Protein AF-A0A967IR09-F1 (afdb_monomer_lite)

pLDDT: mean 95.24, std 4.15, range [73.0, 98.25]

Structure (mmCIF, N/CA/C/O backbone):
data_AF-A0A967IR09-F1
#
_entry.id   AF-A0A967IR09-F1
#
loop_
_atom_site.group_PDB
_atom_site.id
_atom_site.type_symbol
_atom_site.label_atom_id
_atom_site.label_alt_id
_atom_site.label_comp_id
_atom_site.label_asym_id
_atom_site.label_entity_id
_atom_site.label_seq_id
_atom_site.pdbx_PDB_ins_code
_atom_site.Cartn_x
_atom_site.Cartn_y
_atom_site.Cartn_z
_atom_site.occupancy
_atom_site.B_iso_or_equiv
_atom_site.auth_seq_id
_atom_site.auth_comp_id
_atom_site.auth_asym_id
_atom_site.auth_atom_id
_atom_site.pdbx_PDB_model_num
ATOM 1 N N . ASN A 1 1 ? -6.097 0.263 20.865 1.00 73.00 1 ASN A N 1
ATOM 2 C CA . ASN A 1 1 ? -6.679 1.511 21.414 1.00 73.00 1 ASN A CA 1
ATOM 3 C C . ASN A 1 1 ? -7.750 2.145 20.522 1.00 73.00 1 ASN A C 1
ATOM 5 O O . ASN A 1 1 ? -8.179 3.240 20.850 1.00 73.00 1 ASN A O 1
ATOM 9 N N . GLY A 1 2 ? -8.190 1.507 19.422 1.00 84.62 2 GLY A N 1
ATOM 10 C CA . GLY A 1 2 ? -9.190 2.101 18.515 1.00 84.62 2 GLY A CA 1
ATOM 11 C C . GLY A 1 2 ? -8.729 3.387 17.815 1.00 84.62 2 GLY A C 1
ATOM 12 O O . GLY A 1 2 ? -9.558 4.149 17.343 1.00 84.62 2 GLY A O 1
ATOM 13 N N . GLN A 1 3 ? -7.420 3.653 17.800 1.00 92.25 3 GLN A N 1
ATOM 14 C CA . GLN A 1 3 ? -6.824 4.803 17.121 1.00 92.25 3 GLN A CA 1
ATOM 15 C C . GLN A 1 3 ? -6.500 4.432 15.672 1.00 92.25 3 GLN A C 1
ATOM 17 O O . GLN A 1 3 ? -6.181 3.271 15.406 1.00 92.25 3 GLN A O 1
ATOM 22 N N . GLN A 1 4 ? -6.530 5.424 14.781 1.00 96.69 4 GLN A N 1
ATOM 23 C CA . GLN A 1 4 ? -6.185 5.262 13.371 1.00 96.69 4 GLN A CA 1
ATOM 24 C C . GLN A 1 4 ? -4.788 4.658 13.187 1.00 96.69 4 GLN A C 1
ATOM 26 O O . GLN A 1 4 ? -3.802 5.121 13.773 1.00 96.69 4 GLN A O 1
ATOM 31 N N . VAL A 1 5 ? -4.695 3.644 12.332 1.00 97.75 5 VAL A N 1
ATOM 32 C CA . VAL A 1 5 ? -3.437 3.009 11.946 1.00 97.75 5 VAL A CA 1
ATOM 33 C C . VAL A 1 5 ? -2.859 3.757 10.751 1.00 97.75 5 VAL A C 1
ATOM 35 O O . VAL A 1 5 ? -3.436 3.761 9.669 1.00 97.75 5 VAL A O 1
ATOM 38 N N . ASN A 1 6 ? -1.704 4.386 10.949 1.00 97.81 6 ASN A N 1
ATOM 39 C CA . ASN A 1 6 ? -0.992 5.106 9.898 1.00 97.81 6 ASN A CA 1
ATOM 40 C C . ASN A 1 6 ? 0.074 4.193 9.283 1.00 97.81 6 ASN A C 1
ATOM 42 O O . ASN A 1 6 ? 0.954 3.705 9.991 1.00 97.81 6 ASN A O 1
ATOM 46 N N . ILE A 1 7 ? -0.009 3.965 7.976 1.00 97.88 7 ILE A N 1
ATOM 47 C CA . ILE A 1 7 ? 0.843 3.038 7.225 1.00 97.88 7 ILE A CA 1
ATOM 48 C C . ILE A 1 7 ? 1.571 3.833 6.146 1.00 97.88 7 ILE A C 1
ATOM 50 O O . ILE A 1 7 ? 0.957 4.652 5.477 1.00 97.88 7 ILE A O 1
ATOM 54 N N . LEU A 1 8 ? 2.867 3.594 5.954 1.00 98.00 8 LEU A N 1
ATOM 55 C CA . LEU A 1 8 ? 3.609 4.110 4.805 1.00 98.00 8 LEU A CA 1
ATOM 56 C C . LEU A 1 8 ? 4.013 2.941 3.909 1.00 98.00 8 LEU A C 1
ATOM 58 O O . LEU A 1 8 ? 4.575 1.960 4.395 1.00 98.00 8 LEU A O 1
ATOM 62 N N . THR A 1 9 ? 3.721 3.046 2.615 1.00 97.69 9 THR A N 1
ATOM 63 C CA . THR A 1 9 ? 4.098 2.055 1.603 1.00 97.69 9 THR A CA 1
ATOM 64 C C . THR A 1 9 ? 4.951 2.687 0.504 1.00 97.69 9 THR A C 1
ATOM 66 O O . THR A 1 9 ? 4.895 3.893 0.261 1.00 97.69 9 THR A O 1
ATOM 69 N N . HIS A 1 10 ? 5.749 1.849 -0.154 1.00 97.69 10 HIS A N 1
ATOM 70 C CA . HIS A 1 10 ? 6.702 2.226 -1.194 1.00 97.69 10 HIS A CA 1
ATOM 71 C C . HIS A 1 10 ? 6.391 1.467 -2.487 1.00 97.69 10 HIS A C 1
ATOM 73 O O . HIS A 1 10 ? 6.088 0.271 -2.446 1.00 97.69 10 HIS A O 1
ATOM 79 N N . CYS A 1 11 ? 6.547 2.124 -3.640 1.00 96.94 11 CYS A N 1
ATOM 80 C CA . CYS A 1 11 ? 6.319 1.544 -4.967 1.00 96.94 11 CYS A CA 1
ATOM 81 C C . CYS A 1 11 ? 4.860 1.096 -5.188 1.00 96.94 11 CYS A C 1
ATOM 83 O O . CYS A 1 11 ? 3.917 1.661 -4.632 1.00 96.94 11 CYS A O 1
ATOM 85 N N . ASN A 1 12 ? 4.665 0.100 -6.054 1.00 96.88 12 ASN A N 1
ATOM 86 C CA . ASN A 1 12 ? 3.418 -0.627 -6.219 1.00 96.88 12 ASN A CA 1
ATOM 87 C C . ASN A 1 12 ? 3.622 -2.101 -5.875 1.00 96.88 12 ASN A C 1
ATOM 89 O O . ASN A 1 12 ? 4.430 -2.788 -6.494 1.00 96.88 12 ASN A O 1
ATOM 93 N N . ALA A 1 13 ? 2.866 -2.564 -4.885 1.00 95.94 13 ALA A N 1
ATOM 94 C CA . ALA A 1 13 ? 2.853 -3.943 -4.408 1.00 95.94 13 ALA A CA 1
ATOM 95 C C . ALA A 1 13 ? 1.408 -4.464 -4.311 1.00 95.94 13 ALA A C 1
ATOM 97 O O . ALA A 1 13 ? 1.060 -5.200 -3.382 1.00 95.94 13 ALA A O 1
ATOM 98 N N . GLY A 1 14 ? 0.555 -3.991 -5.224 1.00 94.81 14 GLY A N 1
ATOM 99 C CA . GLY A 1 14 ? -0.855 -4.360 -5.343 1.00 94.81 14 GLY A CA 1
ATOM 100 C C . GLY A 1 14 ? -1.109 -5.258 -6.546 1.00 94.81 14 GLY A C 1
ATOM 101 O O . GLY A 1 14 ? -0.195 -5.908 -7.056 1.00 94.81 14 GLY A O 1
ATOM 102 N N . TRP A 1 15 ? -2.348 -5.251 -7.030 1.00 93.75 15 TRP A N 1
ATOM 103 C CA . TRP A 1 15 ? -2.792 -6.101 -8.141 1.00 93.75 15 TRP A CA 1
ATOM 104 C C . TRP A 1 15 ? -2.043 -5.852 -9.464 1.00 93.75 15 TRP A C 1
ATOM 106 O O . TRP A 1 15 ? -2.012 -6.692 -10.358 1.00 93.75 15 TRP A O 1
ATOM 116 N N . LEU A 1 16 ? -1.406 -4.688 -9.615 1.00 93.62 16 LEU A N 1
ATOM 117 C CA . LEU A 1 16 ? -0.586 -4.386 -10.792 1.00 93.62 16 LEU A CA 1
ATOM 118 C C . LEU A 1 16 ? 0.819 -5.009 -10.722 1.00 93.62 16 LEU A C 1
ATOM 120 O O . LEU A 1 16 ? 1.506 -5.071 -11.739 1.00 93.62 16 LEU A O 1
ATOM 124 N N . ALA A 1 17 ? 1.236 -5.492 -9.550 1.00 93.25 17 ALA A N 1
ATOM 125 C CA . ALA A 1 17 ? 2.520 -6.155 -9.332 1.00 93.25 17 ALA A CA 1
ATOM 126 C C . ALA A 1 17 ? 2.387 -7.670 -9.079 1.00 93.25 17 ALA A C 1
ATOM 128 O O . ALA A 1 17 ? 3.359 -8.403 -9.256 1.00 93.25 17 ALA A O 1
ATOM 129 N N . CYS A 1 18 ? 1.216 -8.147 -8.649 1.00 94.62 18 CYS A N 1
ATOM 130 C CA . CYS A 1 18 ? 0.923 -9.539 -8.284 1.00 94.62 18 CYS A CA 1
ATOM 131 C C . CYS A 1 18 ? -0.559 -9.859 -8.543 1.00 94.62 18 CYS A C 1
ATOM 133 O O . CYS A 1 18 ? -1.337 -8.965 -8.844 1.00 94.62 18 CYS A O 1
ATOM 135 N N . ILE A 1 19 ? -0.975 -11.121 -8.405 1.00 93.06 19 ILE A N 1
ATOM 136 C CA . ILE A 1 19 ? -2.403 -11.469 -8.472 1.00 93.06 19 ILE A CA 1
ATOM 137 C C . ILE A 1 19 ? -3.172 -10.936 -7.249 1.00 93.06 19 ILE A C 1
ATOM 139 O O . ILE A 1 19 ? -2.621 -10.842 -6.152 1.00 93.06 19 ILE A O 1
ATOM 143 N N . GLU A 1 20 ? -4.451 -10.620 -7.454 1.00 91.12 20 GLU A N 1
ATOM 144 C CA . GLU A 1 20 ? -5.406 -10.170 -6.432 1.00 91.12 20 GLU A CA 1
ATOM 145 C C . GLU A 1 20 ? -4.885 -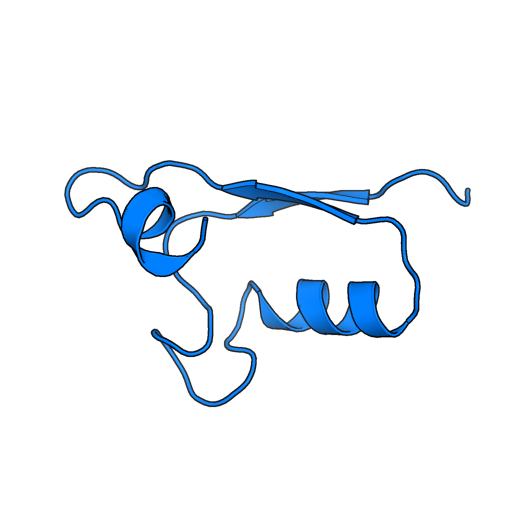8.992 -5.587 1.00 91.12 20 GLU A C 1
ATOM 147 O O . GLU A 1 20 ? -4.452 -7.975 -6.119 1.00 91.12 20 GLU A O 1
ATOM 152 N N . HIS A 1 21 ? -4.928 -9.090 -4.258 1.00 90.44 21 HIS A N 1
ATOM 153 C CA . HIS A 1 21 ? -4.627 -7.977 -3.354 1.00 90.44 21 HIS A CA 1
ATOM 154 C C . HIS A 1 21 ? -3.132 -7.631 -3.248 1.00 90.44 21 HIS A C 1
ATOM 156 O O . HIS A 1 21 ? -2.753 -6.722 -2.511 1.00 90.44 21 HIS A O 1
ATOM 162 N N . GLY A 1 22 ? -2.267 -8.325 -3.986 1.00 95.06 22 GLY A N 1
ATOM 163 C CA . GLY A 1 22 ? -0.834 -8.076 -3.983 1.00 95.06 22 GLY A CA 1
ATOM 164 C C . GLY A 1 22 ? -0.126 -8.617 -2.743 1.00 95.06 22 GLY A C 1
ATOM 165 O O . GLY A 1 22 ? -0.457 -9.684 -2.235 1.00 95.06 22 GLY A O 1
ATOM 166 N N . THR A 1 23 ? 0.898 -7.899 -2.277 1.00 96.00 23 THR A N 1
ATOM 167 C CA . THR A 1 23 ? 1.717 -8.302 -1.121 1.00 96.00 23 THR A CA 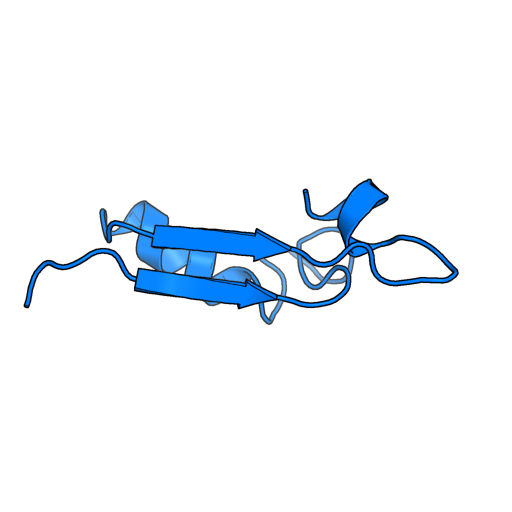1
ATOM 168 C C . THR A 1 23 ? 1.618 -7.277 0.001 1.00 96.00 23 THR A C 1
ATOM 170 O O . THR A 1 23 ? 0.783 -7.423 0.885 1.00 96.00 23 THR A O 1
ATOM 173 N N . ALA A 1 24 ? 2.410 -6.203 -0.035 1.00 95.62 24 ALA A N 1
ATOM 174 C CA . ALA A 1 24 ? 2.434 -5.200 1.032 1.00 95.62 24 ALA A CA 1
ATOM 175 C C . ALA A 1 24 ? 1.102 -4.441 1.180 1.00 95.62 24 ALA A C 1
ATOM 177 O O . ALA A 1 24 ? 0.771 -3.991 2.273 1.00 95.62 24 ALA A O 1
ATOM 178 N N . THR A 1 25 ? 0.318 -4.333 0.102 1.00 95.38 25 THR A N 1
ATOM 179 C CA . THR A 1 25 ? -1.018 -3.710 0.143 1.00 95.38 25 THR A CA 1
ATOM 180 C C . THR A 1 25 ? -2.126 -4.683 0.563 1.00 95.38 25 THR A C 1
ATOM 182 O O . THR A 1 25 ? -3.164 -4.244 1.049 1.00 95.38 25 THR A O 1
ATOM 185 N N . ALA A 1 26 ? -1.894 -6.000 0.503 1.00 97.38 26 ALA A N 1
ATOM 186 C CA . ALA A 1 26 ? -2.891 -7.006 0.865 1.00 97.38 26 ALA A CA 1
ATOM 187 C C . ALA A 1 26 ? -3.401 -6.914 2.318 1.00 97.38 26 ALA A C 1
ATOM 189 O O . ALA A 1 26 ? -4.619 -6.901 2.509 1.00 97.38 26 ALA A O 1
ATOM 190 N N . PRO A 1 27 ? -2.545 -6.802 3.359 1.00 97.06 27 PRO A N 1
ATOM 191 C CA . PRO A 1 27 ? -3.037 -6.654 4.728 1.00 97.06 27 PRO A CA 1
ATOM 192 C C . PRO A 1 27 ? -3.731 -5.307 4.965 1.00 97.06 27 PRO A C 1
ATOM 194 O O . PRO A 1 27 ? -4.560 -5.212 5.864 1.00 97.06 27 PRO A O 1
ATOM 197 N N . ILE A 1 28 ? -3.429 -4.280 4.161 1.00 96.94 28 ILE A N 1
ATOM 198 C CA . ILE A 1 28 ? -4.094 -2.973 4.233 1.00 96.94 28 ILE A CA 1
ATOM 199 C C . ILE A 1 28 ? -5.549 -3.113 3.778 1.00 96.94 28 ILE A C 1
ATOM 201 O O . ILE A 1 28 ? -6.449 -2.675 4.491 1.00 96.94 28 ILE A O 1
ATOM 205 N N . TYR A 1 29 ? -5.785 -3.785 2.644 1.00 96.31 29 TYR A N 1
ATOM 206 C CA . TYR A 1 29 ? -7.138 -4.097 2.176 1.00 96.31 29 TYR A CA 1
ATOM 207 C C . TYR A 1 29 ? -7.901 -4.959 3.186 1.00 96.31 29 TYR A C 1
ATOM 209 O O . TYR A 1 29 ? -9.015 -4.618 3.564 1.00 96.31 29 TYR A O 1
ATOM 217 N N . ALA A 1 3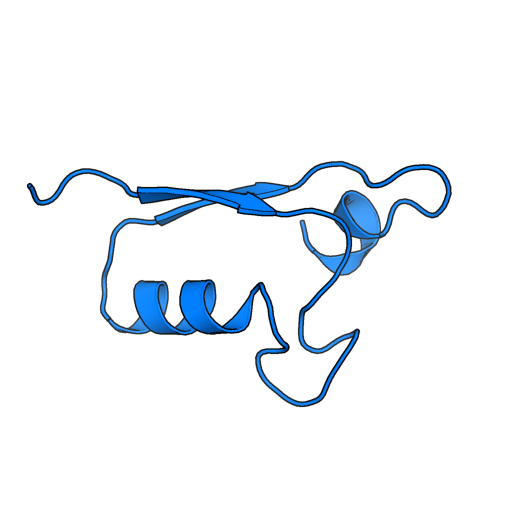0 ? -7.269 -6.011 3.715 1.00 97.38 30 ALA A N 1
ATOM 218 C CA . ALA A 1 30 ? -7.901 -6.866 4.720 1.00 97.38 30 ALA A CA 1
ATOM 219 C C . ALA A 1 30 ? -8.275 -6.106 6.009 1.00 97.38 30 ALA A C 1
ATOM 221 O O . ALA A 1 30 ? -9.313 -6.383 6.607 1.00 97.38 30 ALA A O 1
ATOM 222 N N . ALA A 1 31 ? -7.444 -5.155 6.447 1.00 96.94 31 ALA A N 1
ATOM 223 C CA . ALA A 1 31 ? -7.734 -4.313 7.606 1.00 96.94 31 ALA A CA 1
ATOM 224 C C . ALA A 1 31 ? -8.903 -3.355 7.331 1.00 96.94 31 ALA A C 1
ATOM 226 O O . ALA A 1 31 ? -9.796 -3.222 8.170 1.00 96.94 31 ALA A O 1
ATOM 227 N N . TYR A 1 32 ? -8.927 -2.738 6.148 1.00 96.44 32 TYR A N 1
ATOM 228 C CA . TYR A 1 32 ? -10.028 -1.884 5.710 1.00 96.44 32 TYR A CA 1
ATOM 229 C C . TYR A 1 32 ? -11.362 -2.648 5.664 1.00 96.44 32 TYR A C 1
ATOM 231 O O . TYR A 1 32 ? -12.350 -2.183 6.230 1.00 96.44 32 TYR A O 1
ATOM 239 N N . ASP A 1 33 ? -11.373 -3.859 5.098 1.00 97.06 33 ASP A N 1
ATOM 240 C CA . ASP A 1 33 ? -12.568 -4.715 5.016 1.00 97.06 33 ASP A CA 1
ATOM 241 C C . ASP A 1 33 ? -13.099 -5.137 6.398 1.00 97.06 33 ASP A C 1
ATOM 243 O O . ASP A 1 33 ? -14.292 -5.386 6.572 1.00 97.06 33 ASP A O 1
ATOM 247 N N . GLN A 1 34 ? -12.225 -5.192 7.408 1.00 97.25 34 GLN A N 1
ATOM 248 C CA . GLN A 1 34 ? -12.586 -5.456 8.806 1.00 97.25 34 GLN A CA 1
ATOM 249 C C . GLN A 1 34 ? -13.017 -4.194 9.573 1.00 97.25 34 GLN A C 1
ATOM 251 O O . GLN A 1 34 ? -13.296 -4.268 10.772 1.00 97.25 34 GLN A O 1
ATOM 256 N N . GLY A 1 35 ? -13.077 -3.036 8.911 1.00 96.88 35 GLY A N 1
ATOM 257 C CA . GLY A 1 35 ? -13.462 -1.766 9.521 1.00 96.88 35 GLY A CA 1
ATOM 258 C C . GLY A 1 35 ? -12.380 -1.143 10.405 1.00 96.88 35 GLY A C 1
ATOM 259 O O . GLY A 1 35 ? -12.694 -0.311 11.257 1.00 96.88 35 GLY A O 1
ATOM 260 N N . VAL A 1 36 ? -11.112 -1.534 10.240 1.00 96.94 36 VAL A N 1
ATOM 261 C CA . VAL A 1 36 ? -9.993 -0.849 10.897 1.00 96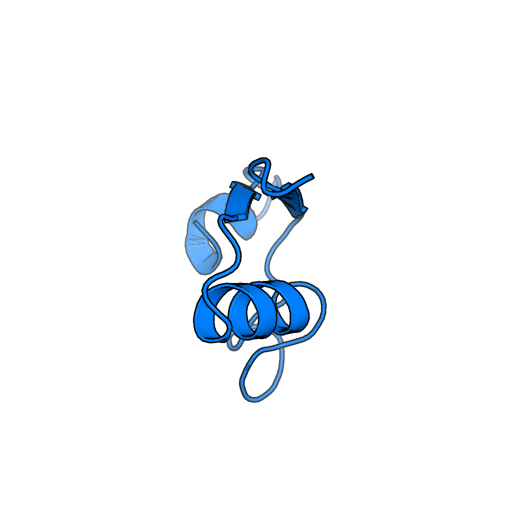.94 36 VAL A CA 1
ATOM 262 C C . VAL A 1 36 ? -9.817 0.521 10.246 1.00 96.94 36 VAL A C 1
ATOM 264 O O . VAL A 1 36 ? -9.674 0.624 9.030 1.00 96.94 36 VAL A O 1
ATOM 267 N N . ASP A 1 37 ? -9.797 1.577 11.060 1.00 97.31 37 ASP A N 1
ATOM 268 C CA . ASP A 1 37 ? -9.474 2.925 10.593 1.00 97.31 37 ASP A CA 1
ATOM 269 C C . ASP A 1 37 ? -7.998 2.979 10.172 1.00 97.31 37 ASP A C 1
ATOM 271 O 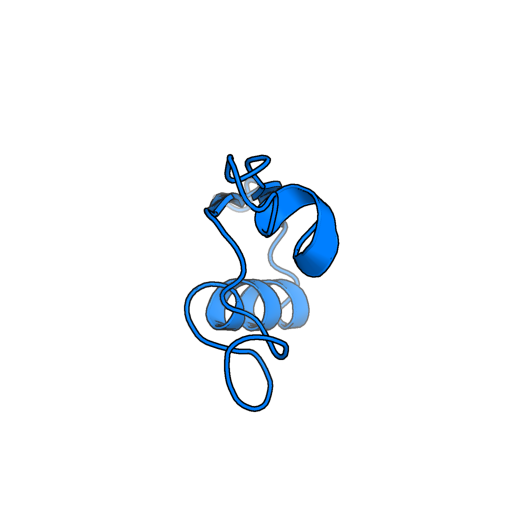O . ASP A 1 37 ? -7.095 2.949 11.016 1.00 97.31 37 ASP A O 1
ATOM 275 N N . VAL A 1 38 ? -7.762 3.001 8.861 1.00 97.62 38 VAL A N 1
ATOM 276 C CA . VAL A 1 38 ? -6.432 3.020 8.250 1.00 97.62 38 VAL A CA 1
ATOM 277 C C . VAL A 1 38 ? -6.230 4.300 7.451 1.00 97.62 38 VAL A C 1
ATOM 279 O O . VAL A 1 38 ? -7.094 4.732 6.691 1.00 97.62 38 VAL A O 1
ATOM 282 N N . HIS A 1 39 ? -5.041 4.875 7.576 1.00 97.56 39 HIS A N 1
ATOM 283 C CA . HIS A 1 39 ? -4.559 5.939 6.711 1.00 97.56 39 HIS A CA 1
ATOM 284 C C . HIS A 1 39 ? -3.232 5.513 6.088 1.00 97.56 39 HIS A C 1
ATOM 286 O O . HIS A 1 39 ? -2.329 5.062 6.795 1.00 97.56 39 HIS A O 1
ATOM 292 N N . VAL A 1 40 ? -3.116 5.628 4.764 1.00 97.75 40 VAL A N 1
ATOM 293 C CA . VAL A 1 40 ? -1.965 5.123 4.010 1.00 97.75 40 VAL A CA 1
ATOM 294 C C . VAL A 1 40 ? -1.264 6.271 3.298 1.00 97.75 40 VAL A C 1
ATOM 296 O O . VAL A 1 40 ? -1.840 6.923 2.432 1.00 97.75 40 VAL A O 1
ATOM 299 N N . TRP A 1 41 ? 0.002 6.478 3.637 1.00 98.25 41 TRP A N 1
ATOM 300 C CA . TRP A 1 41 ? 0.930 7.328 2.910 1.00 98.25 41 TRP A CA 1
ATOM 301 C C . TRP A 1 41 ? 1.626 6.510 1.827 1.00 98.25 41 TRP A C 1
ATOM 303 O O . TRP A 1 41 ? 2.170 5.436 2.092 1.00 98.25 41 TRP A O 1
ATOM 313 N N . VAL A 1 42 ? 1.643 7.040 0.611 1.00 97.62 42 VAL A N 1
ATOM 314 C CA . VAL A 1 42 ? 2.311 6.432 -0.539 1.00 97.62 42 VAL A CA 1
ATOM 315 C C . VAL A 1 42 ? 3.374 7.410 -1.015 1.00 97.62 42 VAL A C 1
ATOM 317 O O . VAL A 1 42 ? 3.063 8.565 -1.308 1.00 97.62 42 VAL A O 1
ATOM 320 N N . ASP A 1 43 ? 4.633 6.979 -1.069 1.00 97.25 43 ASP A N 1
ATOM 321 C CA . ASP A 1 43 ? 5.672 7.815 -1.671 1.00 97.25 43 ASP A CA 1
ATOM 322 C C . ASP A 1 43 ? 5.577 7.844 -3.201 1.00 97.25 43 ASP A C 1
ATOM 324 O O . ASP A 1 43 ? 4.947 6.998 -3.827 1.00 97.25 43 ASP A O 1
ATOM 328 N N . GLU A 1 44 ? 6.206 8.829 -3.844 1.00 97.81 44 GLU A N 1
ATOM 329 C CA . GLU A 1 44 ? 6.127 8.931 -5.304 1.00 97.81 44 GLU A CA 1
ATOM 330 C C . GLU A 1 44 ? 6.841 7.778 -6.024 1.00 97.81 44 GLU A C 1
ATOM 332 O O . GLU A 1 44 ? 6.443 7.416 -7.129 1.00 97.81 44 GLU A O 1
ATOM 337 N N . THR A 1 45 ? 7.866 7.189 -5.394 1.00 97.56 45 THR A N 1
ATOM 338 C CA . THR A 1 45 ? 8.730 6.127 -5.933 1.00 97.56 45 THR A CA 1
ATOM 339 C C . THR A 1 45 ? 9.494 6.525 -7.211 1.00 97.56 45 THR A C 1
ATOM 341 O O . THR A 1 45 ? 9.331 5.934 -8.283 1.00 97.56 45 THR A O 1
ATOM 344 N N . ARG A 1 46 ? 10.363 7.545 -7.131 1.00 96.00 46 ARG A N 1
ATOM 345 C CA . ARG A 1 46 ? 11.271 7.906 -8.244 1.00 96.00 46 ARG A CA 1
ATOM 346 C C . ARG A 1 46 ? 12.177 6.726 -8.644 1.00 96.00 46 ARG A C 1
ATOM 348 O O . ARG A 1 46 ? 12.544 5.924 -7.789 1.00 96.00 46 ARG A O 1
ATOM 355 N N . PRO A 1 47 ? 12.626 6.660 -9.916 1.00 96.44 47 PRO A N 1
ATOM 356 C CA . PRO A 1 47 ? 12.311 7.578 -11.020 1.00 96.44 47 PRO A CA 1
ATOM 357 C C . PRO A 1 47 ? 11.081 7.174 -11.848 1.00 96.44 47 PRO A C 1
ATOM 359 O O . PRO A 1 47 ? 10.604 7.976 -12.648 1.00 96.44 47 PRO A O 1
ATOM 362 N N . LEU A 1 48 ? 10.588 5.942 -11.694 1.00 96.69 48 LEU A N 1
ATOM 363 C CA . LEU A 1 48 ? 9.493 5.392 -12.509 1.00 96.69 48 LEU A CA 1
ATOM 364 C C . LEU A 1 48 ? 8.101 5.805 -12.012 1.00 96.69 48 LEU A C 1
ATOM 366 O O . LEU A 1 48 ? 7.115 5.676 -12.748 1.00 96.69 48 LEU A O 1
ATOM 370 N N . ASN A 1 49 ? 8.056 6.358 -10.804 1.00 95.19 49 ASN A N 1
ATOM 371 C CA . ASN A 1 49 ? 6.904 6.945 -10.149 1.00 95.19 49 ASN A CA 1
ATOM 372 C C . ASN A 1 49 ? 5.776 5.943 -9.880 1.00 95.19 49 ASN A C 1
ATOM 374 O O . ASN A 1 49 ? 4.613 6.277 -10.081 1.00 95.19 49 ASN A O 1
ATOM 378 N N . GLN A 1 50 ? 6.084 4.697 -9.510 1.00 97.19 50 GLN A N 1
ATOM 379 C CA . GLN A 1 50 ? 5.053 3.668 -9.344 1.00 97.19 50 GLN A CA 1
ATOM 380 C C . GLN A 1 50 ? 4.076 4.004 -8.224 1.00 97.19 50 GLN A C 1
ATOM 382 O O . GLN A 1 50 ? 2.879 3.826 -8.423 1.00 97.19 50 GLN A O 1
ATOM 387 N N . GLY A 1 51 ? 4.556 4.514 -7.089 1.00 96.19 51 GLY A N 1
ATOM 388 C CA . GLY A 1 51 ? 3.676 4.901 -5.996 1.00 96.19 51 GLY A CA 1
ATOM 389 C C . GLY A 1 51 ? 2.675 5.969 -6.437 1.00 96.19 51 GLY A C 1
ATOM 390 O O . GLY A 1 51 ? 1.475 5.775 -6.286 1.00 96.19 51 GLY A O 1
ATOM 391 N N . ASN A 1 52 ? 3.134 7.009 -7.142 1.00 94.00 52 ASN A N 1
ATOM 392 C CA . ASN A 1 52 ? 2.250 8.050 -7.684 1.00 94.00 52 ASN A CA 1
ATOM 393 C C . ASN A 1 52 ? 1.347 7.561 -8.840 1.00 94.00 52 ASN A C 1
ATOM 395 O O . ASN A 1 52 ? 0.219 8.007 -8.988 1.00 94.00 52 ASN A O 1
ATOM 399 N N . ARG A 1 53 ? 1.842 6.674 -9.713 1.00 95.69 53 ARG A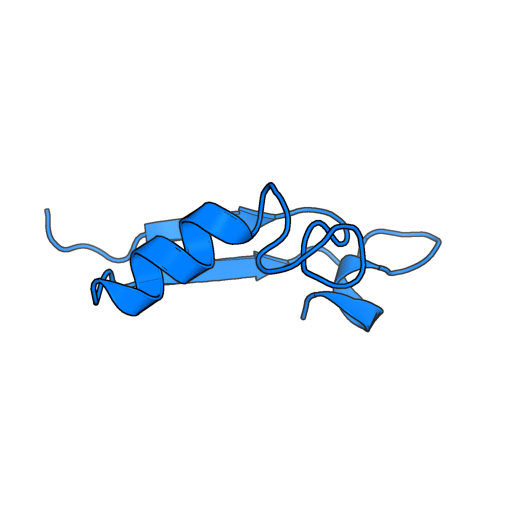 N 1
ATOM 400 C CA . ARG A 1 53 ? 1.131 6.289 -10.948 1.00 95.69 53 ARG A CA 1
ATOM 401 C C . ARG A 1 53 ? 0.196 5.097 -10.790 1.00 95.69 53 ARG A C 1
ATOM 403 O O . ARG A 1 53 ? -0.682 4.935 -11.630 1.00 95.69 53 ARG A O 1
ATOM 410 N N . LEU A 1 54 ? 0.467 4.218 -9.828 1.00 95.00 54 LEU A N 1
ATOM 411 C CA . LEU A 1 54 ? -0.137 2.886 -9.748 1.00 95.00 54 LEU A CA 1
ATOM 412 C C . LEU A 1 54 ? -0.711 2.560 -8.363 1.00 95.00 54 LEU A C 1
ATOM 414 O O . LEU A 1 54 ? -1.472 1.600 -8.261 1.00 95.00 54 LEU A O 1
ATOM 418 N N . THR A 1 55 ? -0.314 3.280 -7.309 1.00 92.25 55 THR A N 1
ATOM 419 C CA . THR A 1 55 ? -0.700 2.968 -5.919 1.00 92.25 55 THR A CA 1
ATOM 420 C C . THR A 1 55 ? -1.563 4.052 -5.274 1.00 92.25 55 THR A C 1
ATOM 422 O O . THR A 1 55 ? -2.435 3.699 -4.484 1.00 92.25 55 THR A O 1
ATOM 425 N N . ALA A 1 56 ? -1.297 5.331 -5.568 1.00 83.50 56 ALA A N 1
ATOM 426 C CA . ALA A 1 56 ? -2.037 6.488 -5.057 1.00 83.50 56 ALA A CA 1
ATOM 427 C C . ALA A 1 56 ? -3.465 6.608 -5.615 1.00 83.50 56 ALA A C 1
ATOM 429 O O . ALA A 1 56 ? -3.711 6.122 -6.744 1.00 83.50 56 ALA A O 1
#

Secondary structure (DSSP, 8-state):
----EEEEE-S--STTTSSTT-STTHHHHHHHHTT--EEEEE---TTTTHIIIII-

Radius of gyration: 11.77 Å; chains: 1; bounding box: 26×20×34 Å

Foldseek 3Di:
DLDEAEEEDEFDQQCVPHPHGGDPRNVVVVCVVVVHRYDYHFDLHPDVRRSPPPPD

Sequence (56 aa):
NGQQVNILTHCNAGWLACIEHGTATAPIYAAYDQGVDVHVWVDETRPLNQGNRLTA